Protein AF-A0A952H8B5-F1 (afdb_monomer_lite)

Sequence (85 aa):
TRDIARWYEERFLKLQRGAFANPKSYFHRYSELTEEEARARAATIWTRINEPNLLQNIRPTRSRAKLVLRKDADHAVSSVLLRKL

pLDDT: mean 95.95, std 4.11, range [75.38, 98.81]

Structure (mmCIF, N/CA/C/O backbone):
data_AF-A0A952H8B5-F1
#
_entry.id   AF-A0A952H8B5-F1
#
loop_
_atom_site.group_PDB
_atom_site.id
_atom_site.type_symbol
_atom_site.label_atom_id
_atom_site.label_alt_id
_atom_site.label_comp_id
_atom_site.label_asym_id
_atom_site.label_entity_id
_atom_site.label_seq_id
_atom_site.pdbx_PDB_ins_code
_atom_site.Cartn_x
_atom_site.Cartn_y
_atom_site.Cartn_z
_atom_site.occupancy
_atom_site.B_iso_or_equiv
_atom_site.auth_seq_id
_atom_site.auth_comp_id
_atom_site.auth_asym_id
_atom_site.auth_atom_id
_atom_site.pdbx_PDB_model_num
ATOM 1 N N . THR A 1 1 ? 3.111 0.706 9.260 1.00 91.50 1 THR A N 1
ATOM 2 C CA . THR A 1 1 ? 2.636 0.776 7.860 1.00 91.50 1 THR A CA 1
ATOM 3 C C . THR A 1 1 ? 3.354 -0.200 6.943 1.00 91.50 1 THR A C 1
ATOM 5 O O . THR A 1 1 ? 2.797 -0.490 5.895 1.00 91.50 1 THR A O 1
ATOM 8 N N . ARG A 1 2 ? 4.512 -0.753 7.347 1.00 96.69 2 ARG A N 1
ATOM 9 C CA . ARG A 1 2 ? 5.333 -1.714 6.587 1.00 96.69 2 ARG A CA 1
ATOM 10 C C . ARG A 1 2 ? 4.552 -2.746 5.764 1.00 96.69 2 ARG A C 1
ATOM 12 O O . ARG A 1 2 ? 4.768 -2.822 4.563 1.00 96.69 2 ARG A O 1
ATOM 19 N N . ASP A 1 3 ? 3.629 -3.488 6.374 1.00 98.19 3 ASP A N 1
ATOM 20 C CA . ASP A 1 3 ? 2.916 -4.552 5.649 1.00 98.19 3 ASP A CA 1
ATOM 21 C C . ASP A 1 3 ? 2.006 -3.983 4.547 1.00 98.19 3 ASP A C 1
ATOM 23 O O . ASP A 1 3 ? 1.982 -4.496 3.436 1.00 98.19 3 ASP A O 1
ATOM 27 N N . ILE A 1 4 ? 1.339 -2.852 4.809 1.00 98.44 4 ILE A N 1
ATOM 28 C CA . ILE A 1 4 ? 0.495 -2.162 3.820 1.00 98.44 4 ILE A CA 1
ATOM 29 C C . ILE A 1 4 ? 1.344 -1.590 2.677 1.00 98.44 4 ILE A C 1
ATOM 31 O O . ILE A 1 4 ? 0.923 -1.657 1.524 1.00 98.44 4 ILE A O 1
ATOM 35 N N . ALA A 1 5 ? 2.536 -1.067 2.984 1.00 98.44 5 ALA A N 1
ATOM 36 C CA . ALA A 1 5 ? 3.486 -0.588 1.981 1.00 98.44 5 ALA A CA 1
ATOM 37 C C . ALA A 1 5 ? 3.901 -1.722 1.034 1.00 98.44 5 ALA A C 1
ATO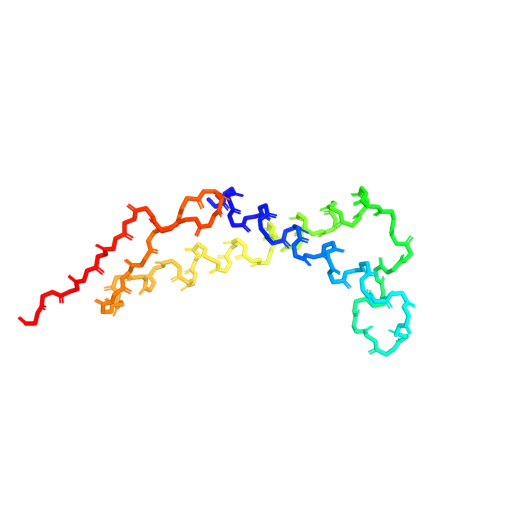M 39 O O . ALA A 1 5 ? 3.778 -1.589 -0.182 1.00 98.44 5 ALA A O 1
ATOM 40 N N . ARG A 1 6 ? 4.273 -2.879 1.597 1.00 98.38 6 ARG A N 1
ATOM 41 C CA . ARG A 1 6 ? 4.617 -4.074 0.819 1.00 98.38 6 ARG A CA 1
ATOM 42 C C . ARG A 1 6 ? 3.458 -4.523 -0.072 1.00 98.38 6 ARG A C 1
ATOM 44 O O . ARG A 1 6 ? 3.648 -4.707 -1.269 1.00 98.38 6 ARG A O 1
ATOM 51 N N . TRP A 1 7 ? 2.245 -4.624 0.477 1.00 98.75 7 TRP A N 1
ATOM 52 C CA . TRP A 1 7 ? 1.060 -4.994 -0.308 1.00 98.75 7 TRP A CA 1
ATOM 53 C C . TRP A 1 7 ? 0.765 -3.999 -1.432 1.00 98.75 7 TRP A C 1
ATOM 55 O O . TRP A 1 7 ? 0.316 -4.381 -2.514 1.00 98.75 7 TRP A O 1
ATOM 65 N N . TYR A 1 8 ? 0.994 -2.709 -1.184 1.00 98.69 8 TYR A N 1
ATOM 66 C CA . TYR A 1 8 ? 0.836 -1.671 -2.192 1.00 98.69 8 TYR A CA 1
ATOM 67 C C . TYR A 1 8 ? 1.831 -1.855 -3.344 1.00 98.69 8 TYR A C 1
ATOM 69 O O . TYR A 1 8 ? 1.413 -1.819 -4.503 1.00 98.69 8 TYR A O 1
ATOM 77 N N . GLU A 1 9 ? 3.110 -2.084 -3.041 1.00 98.25 9 GLU A N 1
ATOM 78 C CA . GLU A 1 9 ? 4.157 -2.329 -4.039 1.00 98.25 9 GLU A CA 1
ATOM 79 C C . GLU A 1 9 ? 3.879 -3.594 -4.859 1.00 98.25 9 GLU A C 1
ATOM 81 O O . GLU A 1 9 ? 3.882 -3.548 -6.087 1.00 98.25 9 GLU A O 1
ATOM 86 N N . GLU A 1 10 ? 3.546 -4.709 -4.206 1.00 98.12 10 GLU A N 1
ATOM 87 C CA . GLU A 1 10 ? 3.199 -5.969 -4.878 1.00 98.12 10 GLU A CA 1
ATOM 88 C C . GLU A 1 10 ? 2.009 -5.796 -5.833 1.00 98.12 10 GLU A C 1
ATOM 90 O O . GLU A 1 10 ? 2.033 -6.264 -6.978 1.00 98.12 10 GLU A O 1
ATOM 95 N N . ARG A 1 11 ? 0.976 -5.063 -5.396 1.00 98.06 11 ARG A N 1
ATOM 96 C CA . ARG A 1 11 ? -0.174 -4.727 -6.242 1.00 98.06 11 ARG A CA 1
ATOM 97 C C . ARG A 1 11 ? 0.226 -3.825 -7.407 1.00 98.06 11 ARG A C 1
ATOM 99 O O . ARG A 1 11 ? -0.254 -4.048 -8.516 1.00 98.06 11 ARG A O 1
ATOM 106 N N . PHE A 1 12 ? 1.084 -2.830 -7.180 1.00 98.06 12 PHE A N 1
ATOM 107 C CA . PHE A 1 12 ? 1.584 -1.942 -8.233 1.00 98.06 12 PHE A CA 1
ATOM 108 C C . PHE A 1 12 ? 2.290 -2.743 -9.332 1.00 98.06 12 PHE A C 1
ATOM 110 O O . PHE A 1 12 ? 1.962 -2.584 -10.506 1.00 98.06 12 PHE A O 1
ATOM 117 N N . LEU A 1 13 ? 3.177 -3.668 -8.958 1.00 96.69 13 LEU A N 1
ATOM 118 C CA . LEU A 1 13 ? 3.877 -4.536 -9.909 1.00 96.69 13 LEU A CA 1
ATOM 119 C C . LEU A 1 13 ? 2.935 -5.465 -10.667 1.00 96.69 13 LEU A C 1
ATOM 121 O O . LEU A 1 13 ? 3.131 -5.719 -11.852 1.00 96.69 13 LEU A O 1
ATOM 125 N N . LYS A 1 14 ? 1.900 -5.995 -10.008 1.00 95.44 14 LYS A N 1
ATOM 126 C CA . LYS A 1 14 ? 0.889 -6.815 -10.690 1.00 95.44 14 LYS A CA 1
ATOM 127 C C . LYS A 1 14 ? 0.139 -6.006 -11.754 1.00 95.44 14 LYS A C 1
ATOM 129 O O . LYS A 1 14 ? -0.094 -6.513 -12.847 1.00 95.44 14 LYS A O 1
ATOM 134 N N . LEU A 1 15 ? -0.216 -4.757 -11.447 1.00 94.94 15 LEU A N 1
ATOM 135 C CA . LEU A 1 15 ? -0.894 -3.858 -12.385 1.00 94.94 15 LEU A CA 1
ATOM 136 C C . LEU A 1 15 ? 0.021 -3.429 -13.538 1.00 94.94 15 LEU A C 1
ATOM 138 O O . LEU A 1 15 ? -0.421 -3.429 -14.683 1.00 94.94 15 LEU A O 1
ATOM 142 N N . GLN A 1 16 ? 1.286 -3.117 -13.250 1.00 94.06 16 GLN A N 1
ATOM 143 C CA . GLN A 1 16 ? 2.290 -2.777 -14.260 1.00 94.06 16 GLN A CA 1
ATOM 144 C C . GLN A 1 16 ? 2.516 -3.944 -15.234 1.00 94.06 16 GLN A C 1
ATOM 146 O O . GLN A 1 16 ? 2.373 -3.757 -16.441 1.00 94.06 16 GLN A O 1
ATOM 151 N N . ARG A 1 17 ? 2.722 -5.168 -14.725 1.00 91.62 17 ARG A N 1
ATOM 152 C CA . ARG A 1 17 ? 2.889 -6.376 -15.555 1.00 91.62 17 ARG A CA 1
ATOM 153 C C . ARG A 1 17 ? 1.658 -6.704 -16.401 1.00 91.62 17 ARG A C 1
ATOM 155 O O . ARG A 1 17 ? 1.785 -7.217 -17.504 1.00 91.62 17 ARG A O 1
ATOM 162 N N . GLY A 1 18 ? 0.458 -6.401 -15.912 1.00 89.62 18 GLY A N 1
ATOM 163 C CA . GLY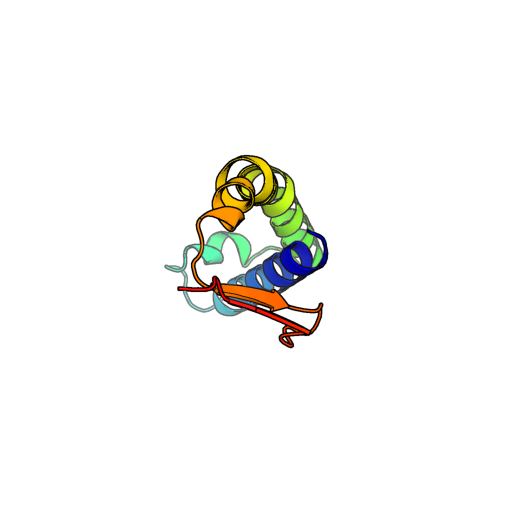 A 1 18 ? -0.775 -6.585 -16.682 1.00 89.62 18 GLY A CA 1
ATOM 164 C C . GLY A 1 18 ? -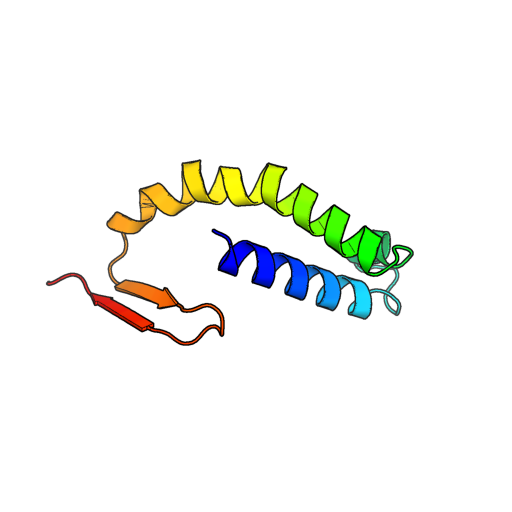1.008 -5.525 -17.767 1.00 89.62 18 GLY A C 1
ATOM 165 O O . GLY A 1 18 ? -1.863 -5.718 -18.627 1.00 89.62 18 GLY A O 1
ATOM 166 N N . ALA A 1 19 ? -0.285 -4.401 -17.742 1.00 89.06 19 ALA A N 1
ATOM 167 C CA . ALA A 1 19 ? -0.554 -3.252 -18.605 1.00 89.06 19 ALA A CA 1
ATOM 168 C C . ALA A 1 19 ? 0.198 -3.269 -19.948 1.00 89.06 19 ALA A C 1
ATOM 170 O O . ALA A 1 19 ? -0.111 -2.447 -20.813 1.00 89.06 19 ALA A O 1
ATOM 171 N N . PHE A 1 20 ? 1.136 -4.202 -20.156 1.00 81.50 20 PHE A N 1
ATOM 172 C CA . PHE A 1 20 ? 1.888 -4.322 -21.414 1.00 81.50 20 PHE A CA 1
ATOM 173 C C . PHE A 1 20 ? 0.973 -4.490 -22.633 1.00 81.50 20 PHE A C 1
ATOM 175 O O . PHE A 1 20 ? 1.150 -3.808 -23.636 1.00 81.50 20 PHE A O 1
ATOM 182 N N . ALA A 1 21 ? -0.042 -5.350 -22.532 1.00 82.75 21 ALA A N 1
ATOM 183 C CA . ALA A 1 21 ? -0.926 -5.681 -23.651 1.00 82.75 21 ALA A CA 1
ATOM 184 C C . ALA A 1 21 ? -2.049 -4.654 -23.897 1.00 82.75 21 ALA A C 1
ATOM 186 O O . ALA A 1 21 ? -2.815 -4.803 -24.846 1.00 82.75 21 ALA A O 1
ATOM 187 N N . ASN A 1 22 ? -2.188 -3.627 -23.049 1.00 89.00 22 ASN A N 1
ATOM 188 C CA . ASN A 1 22 ? -3.257 -2.637 -23.167 1.00 89.00 22 ASN A CA 1
ATOM 189 C C . ASN A 1 22 ? -2.700 -1.203 -23.132 1.00 89.00 22 ASN A C 1
ATOM 191 O O . ASN A 1 22 ? -2.606 -0.619 -22.048 1.00 89.00 22 ASN A O 1
ATOM 195 N N . PRO A 1 23 ? -2.433 -0.593 -24.303 1.00 88.88 23 PRO A N 1
ATOM 196 C CA . PRO A 1 23 ? -1.940 0.783 -24.406 1.00 88.88 23 PRO A CA 1
ATOM 197 C C . PRO A 1 23 ? -2.865 1.843 -23.790 1.00 88.88 23 PRO A C 1
ATOM 199 O O . PRO A 1 23 ? -2.420 2.934 -23.452 1.00 88.88 23 PRO A O 1
ATOM 202 N N . LYS A 1 24 ? -4.160 1.537 -23.618 1.00 93.88 24 LYS A N 1
ATOM 203 C CA . LYS A 1 24 ? -5.134 2.439 -22.978 1.00 93.88 24 LYS A CA 1
ATOM 204 C C . LYS A 1 24 ? -5.122 2.345 -21.448 1.00 93.88 24 LYS A C 1
ATOM 206 O O . LYS A 1 24 ? -5.810 3.118 -20.784 1.00 93.88 24 LYS A O 1
ATOM 211 N N . SER A 1 25 ? -4.387 1.395 -20.870 1.00 93.62 25 SER A N 1
ATOM 212 C CA . SER A 1 25 ? -4.239 1.283 -19.420 1.00 93.62 25 SER A CA 1
ATOM 213 C C . SER A 1 25 ? -3.477 2.487 -18.875 1.00 93.62 25 SER A C 1
ATOM 215 O O . SER A 1 25 ? -2.400 2.815 -19.362 1.00 93.62 25 SER A O 1
ATOM 217 N N . TYR A 1 26 ? -3.960 3.090 -17.785 1.00 92.81 26 TYR A N 1
ATOM 218 C CA . TYR A 1 26 ? -3.187 4.111 -17.067 1.00 92.81 26 TYR A CA 1
ATOM 219 C C . TYR A 1 26 ? -1.792 3.597 -16.666 1.00 92.81 26 TYR A C 1
ATOM 221 O O . TYR A 1 26 ? -0.813 4.340 -16.699 1.00 92.81 26 TYR A O 1
ATOM 229 N N . PHE A 1 27 ? -1.693 2.308 -16.322 1.00 95.31 27 PHE A N 1
ATOM 230 C CA . PHE A 1 27 ? -0.438 1.668 -15.928 1.00 95.31 27 PHE A CA 1
ATOM 231 C C . PHE A 1 27 ? 0.505 1.383 -17.102 1.00 95.31 27 PHE A C 1
ATOM 233 O O . PHE A 1 27 ? 1.658 1.040 -16.853 1.00 95.31 27 PHE A O 1
ATOM 240 N N . HIS A 1 28 ? 0.070 1.575 -18.354 1.00 92.94 28 HIS A N 1
ATOM 241 C CA . HIS A 1 28 ? 0.934 1.418 -19.526 1.00 92.94 28 HIS A CA 1
ATOM 242 C C . HIS A 1 28 ? 2.136 2.369 -19.467 1.00 92.94 28 HIS A C 1
ATOM 244 O O . HIS A 1 28 ? 3.240 2.004 -19.829 1.00 92.94 28 HIS A O 1
ATOM 250 N N . ARG A 1 29 ? 1.989 3.546 -18.850 1.00 93.50 29 ARG A N 1
ATOM 251 C CA . ARG A 1 29 ? 3.103 4.485 -18.626 1.00 93.50 29 ARG A CA 1
ATOM 252 C C . ARG A 1 29 ? 4.247 3.955 -17.751 1.00 93.50 29 ARG A C 1
ATOM 254 O O . ARG A 1 29 ? 5.263 4.625 -17.608 1.00 93.50 29 ARG A O 1
ATOM 261 N N . TYR A 1 30 ? 4.036 2.825 -17.084 1.00 95.12 30 TYR A N 1
ATOM 262 C CA . TYR A 1 30 ? 5.036 2.151 -16.264 1.00 95.12 30 TYR A CA 1
ATOM 263 C C . TYR A 1 30 ? 5.501 0.835 -16.898 1.00 95.12 30 TYR A C 1
ATOM 265 O O . TYR A 1 30 ? 6.305 0.143 -16.281 1.00 95.12 30 TYR A O 1
ATOM 273 N N . SER A 1 31 ? 5.002 0.453 -18.083 1.00 91.56 31 SER A N 1
ATOM 274 C CA . SER A 1 31 ? 5.340 -0.835 -18.704 1.00 91.56 31 SER A CA 1
ATOM 275 C C . SER A 1 31 ? 6.817 -0.925 -19.074 1.00 91.56 31 SER A C 1
ATOM 277 O O . SER A 1 31 ? 7.398 -1.992 -18.992 1.00 91.56 31 SER A O 1
ATOM 279 N N . GLU A 1 32 ? 7.450 0.191 -19.419 1.00 91.25 32 GLU A N 1
ATOM 280 C CA . GLU A 1 32 ? 8.871 0.214 -19.792 1.00 91.25 32 GLU A CA 1
ATOM 281 C C . GLU A 1 32 ? 9.823 0.172 -18.590 1.00 91.25 32 GLU A C 1
ATOM 283 O O . GLU A 1 32 ? 11.018 -0.038 -18.767 1.00 91.25 32 GLU A O 1
ATOM 288 N N . LEU A 1 33 ? 9.311 0.350 -17.366 1.00 95.75 33 LEU A N 1
ATOM 289 C CA . LEU A 1 33 ? 10.134 0.251 -16.165 1.00 95.75 33 LEU A CA 1
ATOM 290 C C . LEU A 1 33 ? 10.536 -1.202 -15.915 1.00 95.75 33 LEU A C 1
ATOM 292 O O . LEU A 1 33 ? 9.697 -2.111 -15.946 1.00 95.75 33 LEU A O 1
ATOM 296 N N . THR A 1 34 ? 11.800 -1.399 -15.556 1.00 96.12 34 THR A N 1
ATOM 297 C CA . THR A 1 34 ? 12.256 -2.638 -14.923 1.00 96.12 34 THR A CA 1
ATOM 298 C C . THR A 1 34 ? 11.510 -2.866 -13.603 1.00 96.12 34 THR A C 1
ATOM 300 O O . THR A 1 34 ? 10.932 -1.944 -13.017 1.00 96.12 34 THR A O 1
ATOM 303 N N . GLU A 1 35 ? 11.515 -4.099 -13.088 1.00 94.25 35 GLU A N 1
ATOM 304 C CA . GLU A 1 35 ? 10.862 -4.379 -11.802 1.00 94.25 35 GLU A CA 1
ATOM 305 C C . GLU A 1 35 ? 11.455 -3.529 -10.662 1.00 94.25 35 GLU A C 1
ATOM 307 O O . GLU A 1 35 ? 10.710 -3.023 -9.821 1.00 94.25 35 GLU A O 1
ATOM 312 N N . GLU A 1 36 ? 12.773 -3.324 -10.655 1.00 97.31 36 GLU A N 1
ATOM 313 C CA . GLU A 1 36 ? 13.480 -2.507 -9.662 1.00 97.31 36 GLU A CA 1
ATOM 314 C C . GLU A 1 36 ? 13.026 -1.042 -9.709 1.00 97.31 36 GLU A C 1
ATOM 316 O O . GLU A 1 36 ? 12.658 -0.463 -8.682 1.00 97.31 36 GLU A O 1
ATOM 321 N N . GLU A 1 37 ? 12.950 -0.457 -10.904 1.00 98.06 37 GLU A N 1
ATOM 322 C CA . GLU A 1 37 ? 12.451 0.906 -11.102 1.00 98.06 37 GLU A CA 1
ATOM 323 C C . GLU A 1 37 ? 10.969 1.033 -10.734 1.00 98.06 37 GLU A C 1
ATOM 325 O O . GLU A 1 37 ? 10.552 2.020 -10.119 1.00 98.06 37 GLU A O 1
ATOM 330 N N . ALA A 1 38 ? 10.159 0.026 -11.068 1.00 97.12 38 ALA A N 1
ATOM 331 C CA . ALA A 1 38 ? 8.748 -0.010 -10.715 1.00 97.12 38 ALA A CA 1
ATOM 332 C C . ALA A 1 38 ? 8.549 -0.104 -9.192 1.00 97.12 38 ALA A C 1
ATOM 334 O O . ALA A 1 38 ? 7.687 0.595 -8.651 1.00 97.12 38 ALA A O 1
ATOM 335 N N . ARG A 1 39 ? 9.375 -0.887 -8.481 1.00 98.00 39 ARG A N 1
ATOM 336 C CA . ARG A 1 39 ? 9.403 -0.932 -7.007 1.00 98.00 39 ARG A CA 1
ATOM 337 C C . ARG A 1 39 ? 9.801 0.415 -6.418 1.00 98.00 39 ARG A C 1
ATOM 339 O O . ARG A 1 39 ? 9.076 0.937 -5.574 1.00 98.00 39 ARG A O 1
ATOM 346 N N . ALA A 1 40 ? 10.876 1.031 -6.908 1.00 98.44 40 ALA A N 1
ATOM 347 C CA . ALA A 1 40 ? 11.315 2.350 -6.449 1.00 98.44 40 ALA A CA 1
ATOM 348 C C . ALA A 1 40 ? 10.237 3.429 -6.674 1.00 98.44 40 ALA A C 1
ATOM 350 O O . ALA A 1 40 ? 9.969 4.271 -5.804 1.00 98.44 40 ALA A O 1
ATOM 351 N N . ARG A 1 41 ? 9.549 3.377 -7.823 1.00 98.31 41 ARG A N 1
ATOM 352 C CA . ARG A 1 41 ? 8.418 4.258 -8.132 1.00 98.31 41 ARG A CA 1
ATOM 353 C C . ARG A 1 41 ? 7.245 4.019 -7.185 1.00 98.31 41 ARG A C 1
ATOM 355 O O . ARG A 1 41 ? 6.690 4.990 -6.666 1.00 98.31 41 ARG A O 1
ATOM 362 N N . ALA A 1 42 ? 6.872 2.764 -6.950 1.00 98.44 42 ALA A N 1
ATOM 363 C CA . ALA A 1 42 ? 5.792 2.403 -6.039 1.00 98.44 42 ALA A CA 1
ATOM 364 C C . ALA A 1 42 ? 6.089 2.862 -4.604 1.00 98.44 42 ALA A C 1
ATOM 366 O O . ALA A 1 42 ? 5.236 3.513 -3.999 1.00 98.44 42 ALA A O 1
ATOM 367 N N . ALA A 1 43 ? 7.307 2.631 -4.108 1.00 98.50 43 ALA A N 1
ATOM 368 C CA . ALA A 1 43 ? 7.763 3.094 -2.800 1.00 98.50 43 ALA A CA 1
ATOM 369 C C . ALA A 1 43 ? 7.699 4.627 -2.683 1.00 98.50 43 ALA A C 1
ATOM 371 O O . ALA A 1 43 ? 7.204 5.165 -1.691 1.00 98.50 43 ALA A O 1
ATOM 372 N N . THR A 1 44 ? 8.115 5.354 -3.725 1.00 98.62 44 THR A N 1
ATOM 373 C CA . THR A 1 44 ? 8.013 6.823 -3.767 1.00 98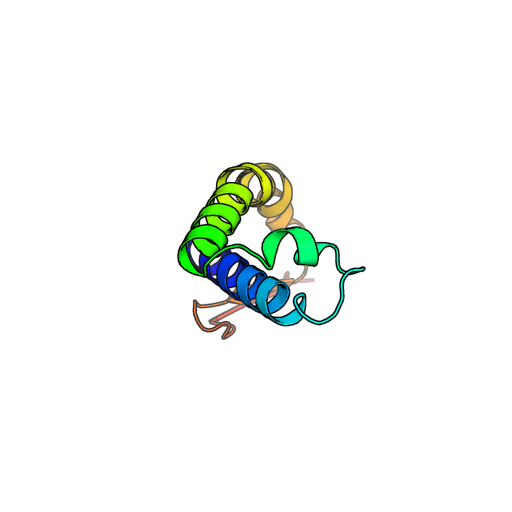.62 44 THR A CA 1
ATOM 374 C C . THR A 1 44 ? 6.559 7.296 -3.697 1.00 98.62 44 THR A C 1
ATOM 376 O O . THR A 1 44 ? 6.242 8.219 -2.950 1.00 98.62 44 THR A O 1
ATOM 379 N N . ILE A 1 45 ? 5.650 6.671 -4.453 1.00 9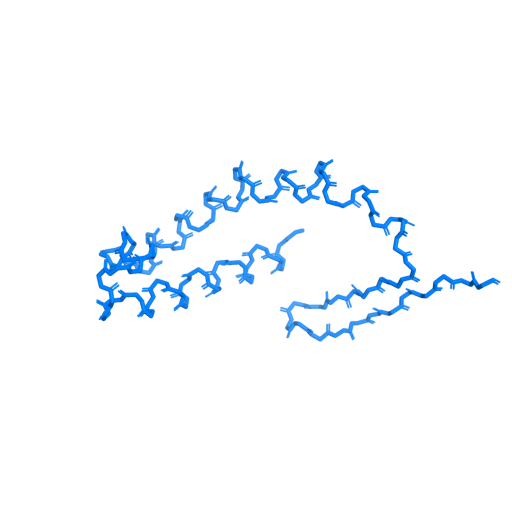8.50 45 ILE A N 1
ATOM 380 C CA . ILE A 1 45 ? 4.221 7.019 -4.413 1.00 98.50 45 ILE A CA 1
ATOM 381 C C . ILE A 1 45 ? 3.629 6.691 -3.037 1.00 98.50 45 ILE A C 1
ATOM 383 O O . ILE A 1 45 ? 2.873 7.487 -2.481 1.00 98.50 45 ILE A O 1
ATOM 387 N N . TRP A 1 46 ? 3.972 5.534 -2.467 1.00 98.69 46 TRP A N 1
ATOM 388 C CA . TRP A 1 46 ? 3.531 5.149 -1.132 1.00 98.69 46 TRP A CA 1
ATOM 389 C C . TRP A 1 46 ? 3.952 6.186 -0.089 1.00 98.69 46 TRP A C 1
ATO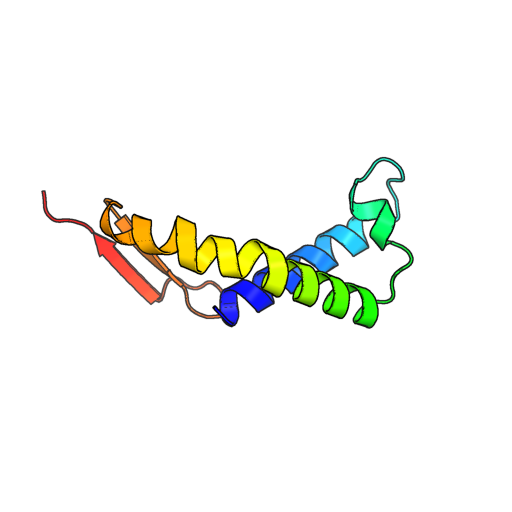M 391 O O . TRP A 1 46 ? 3.092 6.784 0.554 1.00 98.69 46 TRP A O 1
ATOM 401 N N . THR A 1 47 ? 5.252 6.452 0.018 1.00 98.56 47 THR A N 1
ATOM 402 C CA . THR A 1 47 ? 5.836 7.340 1.036 1.00 98.56 47 THR A CA 1
ATOM 403 C C . THR A 1 47 ? 5.403 8.797 0.893 1.00 98.56 47 THR A C 1
ATOM 405 O O . THR A 1 47 ? 5.212 9.476 1.897 1.00 98.56 47 THR A O 1
ATOM 408 N N . ARG A 1 48 ? 5.214 9.299 -0.335 1.00 98.69 48 ARG A N 1
ATOM 409 C CA . ARG A 1 48 ? 4.856 10.711 -0.562 1.00 98.69 48 ARG A CA 1
ATOM 410 C C . ARG A 1 48 ? 3.359 10.990 -0.566 1.00 98.69 48 ARG A C 1
ATOM 412 O O . ARG A 1 48 ? 2.971 12.130 -0.340 1.00 98.69 48 ARG A O 1
ATOM 419 N N . ILE A 1 49 ? 2.523 9.992 -0.857 1.00 98.75 49 ILE A N 1
ATOM 420 C CA . ILE A 1 49 ? 1.083 10.205 -1.071 1.00 98.75 49 ILE A CA 1
ATOM 421 C C . ILE A 1 49 ? 0.260 9.341 -0.118 1.00 98.75 49 ILE A C 1
ATOM 423 O O . ILE A 1 49 ? -0.498 9.858 0.703 1.00 98.75 49 ILE A O 1
ATOM 427 N N . ASN A 1 50 ? 0.402 8.018 -0.200 1.00 98.75 50 ASN A N 1
ATOM 428 C CA . ASN A 1 50 ? -0.518 7.110 0.487 1.00 98.75 50 ASN A CA 1
ATOM 429 C C . ASN A 1 50 ? -0.249 6.994 1.988 1.00 98.75 50 ASN A C 1
ATOM 431 O O . ASN A 1 50 ? -1.195 6.904 2.765 1.00 98.75 50 ASN A O 1
ATOM 435 N N . GLU A 1 51 ? 1.012 7.001 2.410 1.00 98.69 51 GLU A N 1
ATOM 436 C CA . GLU A 1 51 ? 1.380 6.917 3.819 1.00 98.69 51 GLU A CA 1
ATOM 437 C C . GLU A 1 51 ? 1.016 8.187 4.599 1.00 98.69 51 GLU A C 1
ATOM 439 O O . GLU A 1 51 ? 0.358 8.047 5.635 1.00 98.69 51 GLU A O 1
ATOM 444 N N . PRO A 1 52 ? 1.311 9.411 4.114 1.00 98.75 52 PRO A N 1
ATOM 445 C CA . PRO A 1 52 ? 0.811 10.630 4.739 1.00 98.75 52 PRO A CA 1
ATOM 446 C C . PRO A 1 52 ? -0.715 10.633 4.825 1.00 98.75 52 PRO A C 1
ATOM 448 O O . PRO A 1 52 ? -1.263 10.873 5.898 1.00 98.75 52 PRO A O 1
ATOM 451 N N . ASN A 1 53 ? -1.409 10.253 3.746 1.00 98.81 53 ASN A N 1
ATOM 452 C CA . ASN A 1 53 ? -2.867 10.155 3.756 1.00 98.81 53 ASN A CA 1
ATOM 453 C C . ASN A 1 53 ? -3.374 9.120 4.779 1.00 98.81 53 ASN A C 1
ATOM 455 O O . ASN A 1 53 ? -4.321 9.377 5.527 1.00 98.81 53 ASN A O 1
ATOM 459 N N . LEU A 1 54 ? -2.718 7.959 4.866 1.00 98.62 54 LEU A N 1
ATOM 460 C CA . LEU A 1 54 ? -3.046 6.929 5.843 1.00 98.62 54 LEU A CA 1
ATOM 461 C C . LEU A 1 54 ? -2.874 7.441 7.273 1.00 98.62 54 LEU A C 1
ATOM 463 O O . LEU A 1 54 ? -3.747 7.211 8.103 1.00 98.62 54 LEU A O 1
ATOM 467 N N . LEU A 1 55 ? -1.764 8.104 7.580 1.00 98.44 55 LEU A N 1
ATOM 468 C CA . LEU A 1 55 ? -1.443 8.526 8.941 1.00 98.44 55 LEU A CA 1
ATOM 469 C C . LEU A 1 55 ? -2.241 9.754 9.384 1.00 98.44 55 LEU A C 1
ATOM 471 O O . LEU A 1 55 ? -2.694 9.784 10.527 1.00 98.44 55 LEU A O 1
ATOM 475 N N . GLN A 1 56 ? -2.420 10.727 8.494 1.00 98.56 56 GLN A N 1
ATOM 476 C CA . GLN A 1 56 ? -3.000 12.031 8.817 1.00 98.56 56 GLN A CA 1
ATOM 477 C C . GLN A 1 56 ? -4.521 12.056 8.651 1.00 98.56 56 GLN A C 1
ATOM 479 O O . GLN A 1 56 ? -5.199 12.708 9.436 1.00 98.56 56 GLN A O 1
ATOM 484 N N . ASN A 1 57 ? -5.070 11.312 7.683 1.00 98.62 57 ASN A N 1
ATOM 485 C CA . ASN A 1 57 ? -6.488 11.427 7.323 1.00 98.62 57 ASN A CA 1
ATOM 486 C C . ASN A 1 57 ? -7.275 10.142 7.601 1.00 98.62 57 ASN A C 1
ATOM 488 O O . ASN A 1 57 ? -8.379 10.196 8.134 1.00 98.62 57 ASN A O 1
ATOM 492 N N . ILE A 1 58 ? -6.720 8.967 7.280 1.00 98.50 58 ILE A N 1
ATOM 493 C CA . ILE A 1 58 ? -7.462 7.698 7.385 1.00 98.50 58 ILE A CA 1
ATOM 494 C C . ILE A 1 58 ? -7.392 7.129 8.806 1.00 98.50 58 ILE A C 1
ATOM 496 O O . ILE A 1 58 ? -8.422 6.907 9.443 1.00 98.50 58 ILE A O 1
ATOM 500 N N . ARG A 1 59 ? -6.189 6.897 9.341 1.00 98.06 59 ARG A N 1
ATOM 501 C CA . ARG A 1 59 ? -5.967 6.260 10.650 1.00 98.06 59 ARG A CA 1
ATOM 502 C C . ARG A 1 59 ? -6.689 6.973 11.802 1.00 98.06 59 ARG A C 1
ATOM 504 O O . ARG A 1 59 ? -7.236 6.245 12.636 1.00 98.06 59 ARG A O 1
ATOM 511 N N . PRO A 1 60 ? -6.761 8.319 11.874 1.00 98.50 60 PRO A N 1
ATOM 512 C CA . PRO A 1 60 ? -7.485 9.001 12.950 1.00 98.50 60 PRO A CA 1
ATOM 513 C C . PRO A 1 60 ? -8.980 8.672 12.982 1.00 98.50 60 PRO A C 1
ATOM 515 O O . PRO A 1 60 ? -9.593 8.670 14.045 1.00 98.50 60 PRO A O 1
ATOM 518 N N . THR A 1 61 ? -9.570 8.303 11.841 1.00 98.19 61 THR A N 1
ATOM 519 C CA . THR A 1 61 ? -10.993 7.940 11.766 1.00 98.19 61 THR A CA 1
ATOM 520 C C . THR A 1 61 ? -11.293 6.521 12.254 1.00 98.19 61 THR A C 1
ATOM 522 O O . THR A 1 61 ? -12.460 6.186 12.453 1.00 98.19 61 THR A O 1
ATOM 525 N N . ARG A 1 62 ? -10.271 5.688 12.516 1.00 97.19 62 ARG A N 1
ATOM 526 C CA . ARG A 1 62 ? -10.430 4.272 12.902 1.00 97.19 62 ARG A CA 1
ATOM 527 C C . ARG A 1 62 ? -11.335 4.076 14.120 1.00 97.19 62 ARG A C 1
ATOM 529 O O . ARG A 1 62 ? -12.076 3.101 14.167 1.00 97.19 62 ARG A O 1
ATOM 536 N N . SER A 1 63 ? -11.297 4.989 15.091 1.00 95.44 63 SER A N 1
ATOM 537 C CA . SER A 1 63 ? -12.124 4.908 16.305 1.00 95.44 63 SER A CA 1
ATOM 538 C C . SER A 1 63 ? -13.623 5.028 16.027 1.00 95.44 63 SER A C 1
ATOM 540 O O . SER A 1 63 ? -14.419 4.586 16.849 1.00 95.44 63 SER A O 1
ATOM 542 N N . ARG A 1 64 ? -14.022 5.592 14.879 1.00 96.94 64 ARG A N 1
ATOM 543 C CA . ARG A 1 64 ? -15.425 5.769 14.473 1.00 96.94 64 ARG A CA 1
ATOM 544 C C . ARG A 1 64 ? -16.052 4.489 13.911 1.00 96.94 64 ARG A C 1
ATOM 546 O O . ARG A 1 64 ? -17.271 4.432 13.778 1.00 96.94 64 ARG A O 1
ATOM 553 N N . ALA A 1 65 ? -15.248 3.482 13.568 1.00 97.50 65 ALA A N 1
ATOM 554 C CA . ALA A 1 65 ? -15.734 2.237 12.987 1.00 97.50 65 ALA A CA 1
ATOM 555 C C . ALA A 1 65 ? -16.544 1.405 13.999 1.00 97.50 65 ALA A C 1
ATOM 557 O O . ALA A 1 65 ? -16.222 1.356 15.188 1.00 97.50 65 ALA A O 1
ATOM 558 N N . LYS A 1 66 ? -17.583 0.716 13.509 1.00 97.81 66 LYS A N 1
ATOM 559 C CA . LYS A 1 66 ? -18.343 -0.275 14.294 1.00 97.81 66 LYS A CA 1
ATOM 560 C C . LYS A 1 66 ? -17.570 -1.587 14.462 1.00 97.81 66 LYS A C 1
ATOM 562 O O . LYS A 1 66 ? -17.680 -2.229 15.500 1.00 97.81 66 LYS A O 1
ATOM 567 N N . LEU A 1 67 ? -16.784 -1.954 13.451 1.00 97.75 67 LEU A N 1
ATOM 568 C CA . LEU A 1 67 ? -15.967 -3.161 13.404 1.00 97.75 67 LEU A CA 1
ATOM 569 C C . LEU A 1 67 ? -14.579 -2.807 12.858 1.00 97.75 67 LEU A C 1
ATOM 571 O O . LEU A 1 67 ? -14.469 -2.101 11.855 1.00 97.75 67 LEU A O 1
ATOM 575 N N . VAL A 1 68 ? -13.526 -3.295 13.514 1.00 97.88 68 VAL A N 1
ATOM 576 C CA . VAL A 1 68 ? -12.131 -3.133 13.084 1.00 97.88 68 VAL A CA 1
ATOM 577 C C . VAL A 1 68 ? -11.489 -4.509 12.944 1.00 97.88 68 VAL A C 1
ATOM 579 O O . VAL A 1 68 ? -11.428 -5.266 13.909 1.00 97.88 68 VAL A O 1
ATOM 582 N N . LEU A 1 69 ? -10.980 -4.809 11.748 1.00 98.19 69 LEU A N 1
ATOM 583 C CA . LEU A 1 69 ? -10.179 -6.001 11.468 1.00 98.19 69 LEU A CA 1
ATOM 584 C C . LEU A 1 69 ? -8.697 -5.635 11.486 1.00 98.19 69 LEU A C 1
ATOM 586 O O . LEU A 1 69 ? -8.277 -4.703 10.792 1.00 98.19 69 LEU A O 1
ATOM 590 N N . ARG A 1 70 ? -7.896 -6.382 12.243 1.00 97.62 70 ARG A N 1
ATOM 591 C CA . ARG A 1 70 ? -6.437 -6.334 12.151 1.00 97.62 70 ARG A CA 1
ATOM 592 C C . ARG A 1 70 ? -5.963 -7.501 11.301 1.00 97.62 70 ARG A C 1
ATOM 594 O O . ARG A 1 70 ? -6.398 -8.629 11.505 1.00 97.62 70 ARG A O 1
ATOM 601 N N . LYS A 1 71 ? -5.083 -7.205 10.350 1.00 98.06 71 LYS A N 1
ATOM 602 C CA . LYS A 1 71 ? -4.463 -8.196 9.474 1.00 98.06 71 LYS A CA 1
ATOM 603 C C . LYS A 1 71 ? -2.981 -8.321 9.802 1.00 98.06 71 LYS A C 1
ATOM 605 O O . LYS A 1 71 ? -2.351 -7.299 10.087 1.00 98.06 71 LYS A O 1
ATOM 610 N N . ASP A 1 72 ? -2.462 -9.535 9.705 1.00 97.75 72 ASP A N 1
ATOM 611 C CA . ASP A 1 72 ? -1.029 -9.816 9.706 1.00 97.75 72 ASP A CA 1
ATOM 612 C C . ASP A 1 72 ? -0.475 -9.763 8.279 1.00 97.75 72 ASP A C 1
ATOM 614 O O . ASP A 1 72 ? -1.212 -9.538 7.315 1.00 97.75 72 ASP A O 1
ATOM 618 N N . ALA A 1 73 ? 0.847 -9.891 8.150 1.00 97.25 73 ALA A N 1
ATOM 619 C CA . ALA A 1 73 ? 1.599 -9.568 6.940 1.00 97.25 73 ALA A CA 1
ATOM 620 C C . ALA A 1 73 ? 1.202 -10.415 5.708 1.00 97.25 73 ALA A C 1
ATOM 622 O O . ALA A 1 73 ? 1.355 -9.961 4.572 1.00 97.25 73 ALA A O 1
ATOM 623 N N . ASP A 1 74 ? 0.672 -11.613 5.923 1.00 97.06 74 ASP A N 1
ATOM 624 C CA . ASP A 1 74 ? 0.158 -12.561 4.924 1.00 97.06 74 ASP A CA 1
ATOM 625 C C . ASP A 1 74 ? -1.323 -12.334 4.563 1.00 97.06 74 ASP A C 1
ATOM 627 O O . ASP A 1 74 ? -1.926 -13.130 3.851 1.00 97.06 74 ASP A O 1
ATOM 631 N N . HIS A 1 75 ? -1.907 -11.233 5.044 1.00 97.81 75 HIS A N 1
ATOM 632 C CA . HIS A 1 75 ? -3.322 -10.892 4.954 1.00 97.81 75 HIS A CA 1
ATOM 633 C C . HIS A 1 75 ? -4.278 -11.712 5.827 1.00 97.81 75 HIS A C 1
ATOM 635 O O . HIS A 1 75 ? -5.482 -11.429 5.773 1.00 97.81 75 HIS A O 1
ATOM 641 N N . ALA A 1 76 ? -3.804 -12.639 6.659 1.00 98.06 76 ALA A N 1
ATOM 642 C CA . ALA A 1 76 ? -4.666 -13.308 7.624 1.00 98.06 76 ALA A CA 1
ATOM 643 C C . ALA A 1 76 ? -5.235 -12.289 8.623 1.00 98.06 76 ALA A C 1
ATOM 645 O O . ALA A 1 76 ? -4.559 -11.338 9.020 1.00 98.06 76 ALA A O 1
ATOM 646 N N . VAL A 1 77 ? -6.499 -12.454 9.018 1.00 97.94 77 VAL A N 1
ATOM 647 C CA . VAL A 1 77 ? -7.094 -11.634 10.081 1.00 97.94 77 VAL A CA 1
ATOM 648 C C . VAL A 1 77 ? -6.596 -12.167 11.419 1.00 97.94 77 VAL A C 1
ATOM 650 O O . VAL A 1 77 ? -6.909 -13.297 11.779 1.00 97.94 77 VAL A O 1
ATOM 653 N N . SER A 1 78 ? -5.850 -11.349 12.159 1.00 97.56 78 SER A N 1
ATOM 654 C CA . SER A 1 78 ? -5.292 -11.724 13.462 1.00 97.56 78 SER A CA 1
ATOM 655 C C . SER A 1 78 ? -6.130 -11.256 14.642 1.00 97.56 78 SER A C 1
ATOM 657 O O . SER A 1 78 ? -6.056 -11.837 15.721 1.00 97.56 78 SER A O 1
ATOM 659 N N . SER A 1 79 ? -6.958 -10.223 14.464 1.00 97.56 79 SER A N 1
ATOM 660 C CA . SER A 1 79 ? -7.947 -9.853 15.475 1.00 97.56 79 SER A CA 1
ATOM 661 C C . SER A 1 79 ? -9.148 -9.106 14.908 1.00 97.56 79 SER A C 1
ATOM 663 O O . SER A 1 79 ? -9.082 -8.450 13.863 1.00 97.56 79 SER A O 1
ATOM 665 N N . VAL A 1 80 ? -10.256 -9.195 15.645 1.00 97.31 80 VAL A N 1
ATOM 666 C CA . VAL A 1 80 ? -11.523 -8.520 15.355 1.00 97.31 80 VAL A CA 1
ATOM 667 C C . VAL A 1 80 ? -11.942 -7.733 16.591 1.00 97.31 80 VAL A C 1
ATOM 669 O O . VAL A 1 80 ? -12.041 -8.291 17.681 1.00 97.31 80 VAL A O 1
ATOM 672 N N . LEU A 1 81 ? -12.197 -6.435 16.428 1.00 96.69 81 LEU A N 1
ATOM 673 C CA . LEU A 1 81 ? -12.776 -5.581 17.464 1.00 96.69 81 LEU A CA 1
ATOM 674 C C . LEU A 1 81 ? -14.169 -5.147 17.016 1.00 96.69 81 LEU A C 1
ATOM 676 O O . LEU A 1 81 ? -14.306 -4.489 15.984 1.00 96.69 81 LEU A O 1
ATOM 680 N N . LEU A 1 82 ? -15.188 -5.496 17.797 1.00 97.12 82 LEU A N 1
ATOM 681 C CA . LEU A 1 82 ? -16.575 -5.101 17.571 1.00 97.12 82 LEU A CA 1
ATOM 682 C C . LEU A 1 82 ? -17.017 -4.148 18.685 1.00 97.12 82 LEU A C 1
ATOM 684 O O . LEU A 1 82 ? -16.805 -4.422 19.867 1.00 97.12 82 LEU A O 1
ATOM 688 N N . ARG A 1 83 ? -17.621 -3.017 18.316 1.00 94.31 83 ARG A N 1
ATOM 689 C CA . ARG A 1 83 ? -18.190 -2.079 19.287 1.00 94.31 83 ARG A CA 1
ATOM 690 C C . ARG A 1 83 ? -19.417 -2.714 19.951 1.00 94.31 83 ARG A C 1
ATOM 692 O O . ARG A 1 83 ? -20.283 -3.237 19.256 1.00 94.31 83 ARG A O 1
ATOM 699 N N . LYS A 1 84 ? -19.488 -2.645 21.282 1.00 89.50 84 LYS A N 1
ATOM 700 C CA . LYS A 1 84 ? -20.677 -3.047 22.049 1.00 89.50 84 LYS A CA 1
ATOM 701 C C . LYS A 1 84 ? -21.856 -2.125 21.699 1.00 89.50 84 LYS A C 1
ATOM 703 O O . LYS A 1 84 ? -21.632 -0.928 21.506 1.00 89.50 84 LYS A O 1
ATOM 708 N N . LEU A 1 85 ? -23.049 -2.703 21.558 1.00 75.38 85 LEU A N 1
ATOM 709 C CA . LEU A 1 85 ? -24.303 -1.978 21.319 1.00 75.38 85 LEU A CA 1
ATOM 710 C C . LEU A 1 85 ? -24.817 -1.341 22.609 1.00 75.38 85 LEU A C 1
ATOM 712 O O . LEU A 1 85 ? -24.621 -1.972 23.673 1.00 75.38 85 LEU A O 1
#

Secondary structure (DSSP, 8-state):
-HHHHHHHHHHHHHHHHHTTT-TTSGGGGGTTS-HHHHHHHHHHHIIIIIHHHIIIIIGGGGGG-SEEEEE-TTS-EEEEEE---

Foldseek 3Di:
DVLVLVVQLVVQVVLLVVCCVPPPDPSVVCVPPDSVRSSVVSNCCCVPPVVCCCVPPNVVCQVVDQKDFDADSVRHTPDIDGDDD

Radius of gyration: 16.27 Å; chains: 1; bounding box: 38×25×46 Å